Protein AF-A0A660VSU8-F1 (afdb_monomer_lite)

Sequence (80 aa):
AGIPPGACVDAGLVRRIWGISAPGGKDKGQRPACLCSPSRDIGAWDTCLHGCTYCYAVSSPERAAAAHARHDPASPVLIP

pLDDT: mean 93.05, std 4.29, range [72.94, 97.31]

Foldseek 3Di:
DDDDQDAPAAQVVCCVPPVDRDAAFADPPDD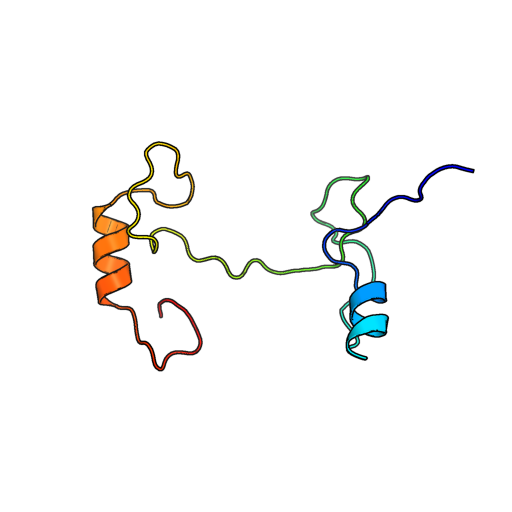PSHTHGD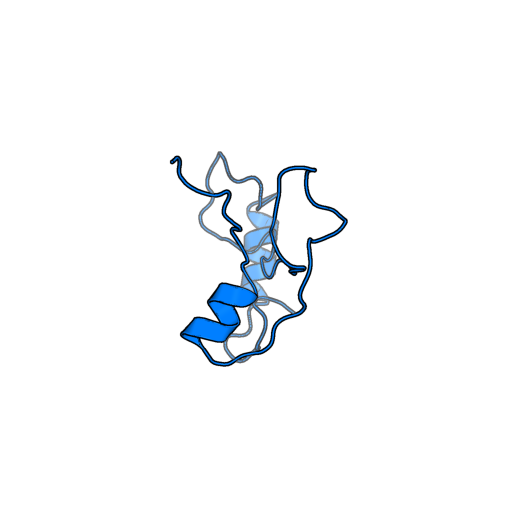DDDQDQALQDQPPDPPDPRRPDNVSNVVQVVQADPPDPHRHD

Structure (mmCIF, N/CA/C/O backbone):
data_AF-A0A660VSU8-F1
#
_entry.id   AF-A0A660VSU8-F1
#
loop_
_atom_site.group_PDB
_atom_site.id
_atom_site.type_symbol
_atom_site.label_atom_id
_atom_site.label_alt_id
_atom_site.label_comp_id
_atom_site.label_asym_id
_atom_site.label_entity_id
_atom_site.label_seq_id
_atom_site.pdbx_PDB_ins_code
_atom_site.Cartn_x
_atom_site.Cartn_y
_atom_site.Cartn_z
_atom_site.occupancy
_atom_site.B_iso_or_equiv
_atom_site.auth_seq_id
_atom_site.auth_comp_id
_atom_site.auth_asym_id
_atom_site.auth_atom_id
_atom_site.pdbx_PDB_model_num
ATOM 1 N N . ALA A 1 1 ? -26.485 16.259 14.777 1.00 75.81 1 ALA A N 1
ATOM 2 C CA . ALA A 1 1 ? -25.349 15.323 14.930 1.00 75.81 1 ALA A CA 1
ATOM 3 C C . ALA A 1 1 ? -24.652 15.179 13.576 1.00 75.81 1 ALA A C 1
ATOM 5 O O . ALA A 1 1 ? -25.351 15.232 12.572 1.00 75.81 1 ALA A O 1
ATOM 6 N N . GLY A 1 2 ? -23.317 15.093 13.538 1.00 90.75 2 GLY A N 1
ATOM 7 C CA . GLY A 1 2 ? -22.529 14.989 12.297 1.00 90.75 2 GLY A CA 1
ATOM 8 C C . GLY A 1 2 ? -22.264 13.543 11.858 1.00 90.75 2 GLY A C 1
ATOM 9 O O . GLY A 1 2 ? -22.696 12.603 12.521 1.00 90.75 2 GLY A O 1
ATOM 10 N N . ILE A 1 3 ? -21.542 13.371 10.748 1.00 89.62 3 ILE A N 1
ATOM 11 C CA . ILE A 1 3 ? -21.122 12.054 10.243 1.00 89.62 3 ILE A CA 1
ATOM 12 C C . ILE A 1 3 ? -19.978 11.525 11.128 1.00 89.62 3 ILE A C 1
ATOM 14 O O . ILE A 1 3 ? -19.003 12.254 11.336 1.00 89.62 3 ILE A O 1
ATOM 18 N N . PRO A 1 4 ? -20.066 10.293 11.663 1.00 88.38 4 PRO A N 1
ATOM 19 C CA . PRO A 1 4 ? -18.987 9.714 12.456 1.00 88.38 4 PRO A CA 1
ATOM 20 C C . PRO A 1 4 ? -17.747 9.429 11.587 1.00 88.38 4 PRO A C 1
ATOM 22 O O . PRO A 1 4 ? -17.877 9.199 10.383 1.00 88.38 4 PRO A O 1
ATOM 25 N N . PRO A 1 5 ? -16.537 9.412 12.171 1.00 91.00 5 PRO A N 1
ATOM 26 C CA . PRO A 1 5 ? -15.326 9.072 11.433 1.00 91.00 5 PRO A CA 1
ATOM 27 C C . PRO A 1 5 ? -15.394 7.635 10.896 1.00 91.00 5 PRO A C 1
ATOM 29 O O . PRO A 1 5 ? -15.832 6.720 11.591 1.00 91.00 5 PRO A O 1
ATOM 32 N N . GLY A 1 6 ? -14.946 7.444 9.654 1.00 91.38 6 GLY A N 1
ATOM 33 C CA . GLY A 1 6 ? -14.915 6.143 8.984 1.00 91.38 6 GLY A CA 1
ATOM 34 C C . GLY A 1 6 ? -13.523 5.508 8.942 1.00 91.38 6 GLY A C 1
ATOM 35 O O . GLY A 1 6 ? -12.504 6.161 9.177 1.00 91.38 6 GLY A O 1
ATOM 36 N N . ALA A 1 7 ? -13.489 4.226 8.583 1.00 93.88 7 ALA A N 1
ATOM 37 C CA . ALA A 1 7 ? -12.279 3.465 8.291 1.00 93.88 7 ALA A CA 1
ATOM 38 C C . ALA A 1 7 ? -12.337 2.937 6.850 1.00 93.88 7 ALA A C 1
ATOM 40 O O . ALA A 1 7 ? -13.372 2.435 6.422 1.00 93.88 7 ALA A O 1
ATOM 41 N N . CYS A 1 8 ? -11.230 3.024 6.103 1.00 93.88 8 CYS A N 1
ATOM 42 C CA . CYS A 1 8 ? -11.150 2.439 4.756 1.00 93.88 8 CYS A CA 1
ATOM 43 C C . CYS A 1 8 ? -11.109 0.903 4.810 1.00 93.88 8 CYS A C 1
ATOM 45 O O . CYS A 1 8 ? -11.692 0.240 3.961 1.00 93.88 8 CYS A O 1
ATOM 47 N N . VAL A 1 9 ? -10.433 0.349 5.823 1.00 93.94 9 VAL A N 1
ATOM 48 C CA . VAL A 1 9 ? -10.436 -1.083 6.147 1.00 93.94 9 VAL A CA 1
ATOM 49 C C . VAL A 1 9 ? -11.112 -1.244 7.505 1.00 93.94 9 VAL A C 1
ATOM 51 O O . VAL A 1 9 ? -10.494 -0.997 8.538 1.00 93.94 9 VAL A O 1
ATOM 54 N N . ASP A 1 10 ? -12.395 -1.594 7.503 1.00 94.69 10 ASP A N 1
ATOM 55 C CA . ASP A 1 10 ? -13.233 -1.676 8.705 1.00 94.69 10 ASP A CA 1
ATOM 56 C C . ASP A 1 10 ? -13.529 -3.144 9.054 1.00 94.69 10 ASP A C 1
ATOM 58 O O . ASP A 1 10 ? -14.365 -3.789 8.417 1.00 94.69 10 ASP A O 1
ATOM 62 N N . ALA A 1 11 ? -12.867 -3.682 10.087 1.00 94.81 11 ALA A N 1
ATOM 63 C CA . ALA A 1 11 ? -13.102 -5.052 10.555 1.00 94.81 11 ALA A CA 1
ATOM 64 C C . ALA A 1 11 ? -14.554 -5.302 11.009 1.00 94.81 11 ALA A C 1
ATOM 66 O O . ALA A 1 11 ? -15.074 -6.411 10.864 1.00 94.81 11 ALA A O 1
ATOM 67 N N . GLY A 1 12 ? -15.232 -4.278 11.535 1.00 94.19 12 GLY A N 1
ATOM 68 C CA . GLY A 1 12 ? -16.640 -4.355 11.905 1.00 94.19 12 GLY A CA 1
ATOM 69 C C . GLY A 1 12 ? -17.538 -4.466 10.677 1.00 94.19 12 GLY A C 1
ATOM 70 O O . GLY A 1 12 ? -18.460 -5.281 10.667 1.00 94.19 12 GLY A O 1
ATOM 71 N N . LEU A 1 13 ? -17.258 -3.692 9.627 1.00 94.75 13 LEU A N 1
ATOM 72 C CA . LEU A 1 13 ? -17.954 -3.802 8.345 1.00 94.75 13 LEU A CA 1
ATOM 73 C C . LEU A 1 13 ? -17.710 -5.167 7.695 1.00 94.75 13 LEU A C 1
ATOM 75 O O . LEU A 1 13 ? -18.672 -5.807 7.277 1.00 94.75 13 LEU A O 1
ATOM 79 N N . VAL A 1 14 ? -16.461 -5.645 7.686 1.00 95.12 14 VAL A N 1
ATOM 80 C CA . VAL A 1 14 ? -16.095 -6.969 7.157 1.00 95.12 14 VAL A CA 1
ATOM 81 C C . VAL A 1 14 ? -16.901 -8.073 7.842 1.00 95.12 14 VAL A C 1
ATOM 83 O O . VAL A 1 14 ? -17.503 -8.912 7.170 1.00 95.12 14 VAL A O 1
ATOM 86 N N . ARG A 1 15 ? -16.993 -8.032 9.177 1.00 95.94 15 ARG A N 1
ATOM 87 C CA . ARG A 1 15 ? -17.804 -8.978 9.949 1.00 95.94 15 ARG A CA 1
ATOM 88 C C . ARG A 1 15 ? -19.287 -8.888 9.609 1.00 95.94 15 ARG A C 1
ATOM 90 O O . ARG A 1 15 ? -19.937 -9.922 9.503 1.00 95.94 15 ARG A O 1
ATOM 97 N N . ARG A 1 16 ? -19.836 -7.679 9.459 1.00 96.25 16 ARG A N 1
ATOM 98 C CA . ARG A 1 16 ? -21.262 -7.491 9.142 1.00 96.25 16 ARG A CA 1
ATOM 99 C C . ARG A 1 16 ? -21.627 -8.008 7.752 1.00 96.25 16 ARG A C 1
ATOM 101 O O . ARG A 1 16 ? -22.690 -8.596 7.612 1.00 96.25 16 ARG A O 1
ATOM 108 N N . ILE A 1 17 ? -20.780 -7.769 6.751 1.00 97.31 17 ILE A N 1
ATOM 109 C CA . ILE A 1 17 ? -21.067 -8.139 5.358 1.00 97.31 17 ILE A CA 1
ATOM 110 C C . ILE A 1 17 ? -20.795 -9.625 5.115 1.00 97.31 17 ILE A C 1
ATOM 112 O O . ILE A 1 17 ? -21.622 -10.303 4.515 1.00 97.31 17 ILE A O 1
ATOM 116 N N . TRP A 1 18 ? -19.650 -10.134 5.574 1.00 96.69 18 TRP A N 1
ATOM 117 C CA . TRP A 1 18 ? -19.176 -11.472 5.202 1.00 96.69 18 TRP A CA 1
ATOM 118 C C . TRP A 1 18 ? -19.165 -12.483 6.352 1.00 96.69 18 TRP A C 1
ATOM 120 O O . TRP A 1 18 ? -18.830 -13.641 6.134 1.00 96.69 18 TRP A O 1
ATOM 130 N N . GLY A 1 19 ? -19.475 -12.078 7.587 1.00 96.62 19 GLY A N 1
ATOM 131 C CA . GLY A 1 19 ? -19.369 -12.960 8.758 1.00 96.62 19 GLY A CA 1
ATOM 132 C C . GLY A 1 19 ? -17.928 -13.314 9.146 1.00 96.62 19 GLY A C 1
ATOM 133 O O . GLY A 1 19 ? -17.714 -14.136 10.034 1.00 96.62 19 GLY A O 1
ATOM 134 N N . ILE A 1 20 ? -16.931 -12.692 8.510 1.00 94.94 20 ILE A N 1
ATOM 135 C CA . ILE A 1 20 ? -15.510 -12.967 8.735 1.00 94.94 20 ILE A CA 1
ATOM 136 C C . ILE A 1 20 ? -15.004 -12.133 9.912 1.00 94.94 20 ILE A C 1
ATOM 138 O O . ILE A 1 20 ? -15.206 -10.919 9.969 1.00 94.94 20 ILE A O 1
ATOM 142 N N . SER A 1 21 ? -14.299 -12.774 10.843 1.00 93.19 21 SER A N 1
ATOM 143 C CA . SER A 1 21 ? -13.599 -12.066 11.914 1.00 93.19 21 SER A CA 1
ATOM 144 C C . SER A 1 21 ? -12.216 -11.628 11.436 1.00 93.19 21 SER A C 1
ATOM 146 O O . SER A 1 21 ? -11.297 -12.439 11.361 1.00 93.19 21 SER A O 1
ATOM 148 N N . ALA A 1 22 ? -12.062 -10.341 11.127 1.00 87.75 22 ALA A N 1
ATOM 149 C CA . ALA A 1 22 ? -10.763 -9.732 10.848 1.00 87.75 22 ALA A CA 1
ATOM 150 C C . ALA A 1 22 ? -10.080 -9.252 12.148 1.00 87.75 22 ALA A C 1
ATOM 152 O O . ALA A 1 22 ? -10.769 -9.024 13.150 1.00 87.75 22 ALA A O 1
ATOM 153 N N . PRO A 1 23 ? -8.744 -9.069 12.156 1.00 85.25 23 PRO A N 1
ATOM 154 C CA . PRO A 1 23 ? -8.045 -8.431 13.266 1.00 85.25 23 PRO A CA 1
ATOM 155 C C . PRO A 1 23 ? -8.675 -7.075 13.603 1.00 85.25 23 PRO A C 1
ATOM 157 O O . PRO A 1 23 ? -8.805 -6.205 12.744 1.00 85.25 23 PRO A O 1
ATOM 160 N N . GLY A 1 24 ? -9.099 -6.913 14.855 1.00 83.25 24 GLY A N 1
ATOM 161 C CA . GLY A 1 24 ? -9.690 -5.671 15.342 1.00 83.25 24 GLY A CA 1
ATOM 162 C C . GLY A 1 24 ? -8.646 -4.627 15.746 1.00 83.25 24 GLY A C 1
ATOM 163 O O . GLY A 1 24 ? -7.444 -4.887 15.775 1.00 83.25 24 GLY A O 1
ATOM 164 N N . GLY A 1 25 ? -9.133 -3.446 16.125 1.00 88.00 25 GLY A N 1
ATOM 165 C CA . GLY A 1 25 ? -8.298 -2.331 16.576 1.00 88.00 25 GLY A CA 1
ATOM 166 C C . GLY A 1 25 ? -7.722 -1.496 15.431 1.00 88.00 25 GLY A C 1
ATOM 167 O O . GLY A 1 25 ? -7.886 -1.824 14.260 1.00 88.00 25 GLY A O 1
ATOM 168 N N . LYS A 1 26 ? -7.074 -0.383 15.789 1.00 93.50 26 LYS A N 1
ATOM 169 C CA . LYS A 1 26 ? -6.408 0.530 14.852 1.00 93.50 26 LYS A CA 1
ATOM 170 C C . LYS A 1 26 ? -5.028 -0.016 14.477 1.00 93.50 26 LYS A C 1
ATOM 172 O O . LYS A 1 26 ? -4.254 -0.398 15.356 1.00 93.50 26 LYS A O 1
ATOM 177 N N . ASP A 1 27 ? -4.680 0.047 13.196 1.00 95.56 27 ASP A N 1
ATOM 178 C CA . ASP A 1 27 ? -3.314 -0.191 12.736 1.00 95.56 27 ASP A CA 1
ATOM 179 C C . ASP A 1 27 ? -2.339 0.842 13.341 1.00 95.56 27 ASP A C 1
ATOM 181 O O . ASP A 1 27 ? -2.503 2.067 13.220 1.00 95.56 27 ASP A O 1
ATOM 185 N N . LYS A 1 28 ? -1.309 0.332 14.023 1.00 93.69 28 LYS A N 1
ATOM 186 C CA . LYS A 1 28 ? -0.330 1.128 14.771 1.00 93.69 28 LYS A CA 1
ATOM 187 C C . LYS A 1 28 ? 0.468 2.067 13.865 1.00 93.69 28 LYS A C 1
ATOM 189 O O . LYS A 1 28 ? 0.814 3.152 14.319 1.00 93.69 28 LYS A O 1
ATOM 194 N N . GLY A 1 29 ? 0.710 1.689 12.606 1.00 93.56 29 GLY A N 1
ATOM 195 C CA . GLY A 1 29 ? 1.478 2.497 11.652 1.00 93.56 29 GLY A CA 1
ATOM 196 C C . GLY A 1 29 ? 0.697 3.658 11.029 1.00 93.56 29 GLY A C 1
ATOM 197 O O . GLY A 1 29 ? 1.285 4.524 10.388 1.00 93.56 29 GLY A O 1
ATOM 198 N N . GLN A 1 30 ? -0.627 3.698 11.203 1.00 94.50 30 GLN A N 1
ATO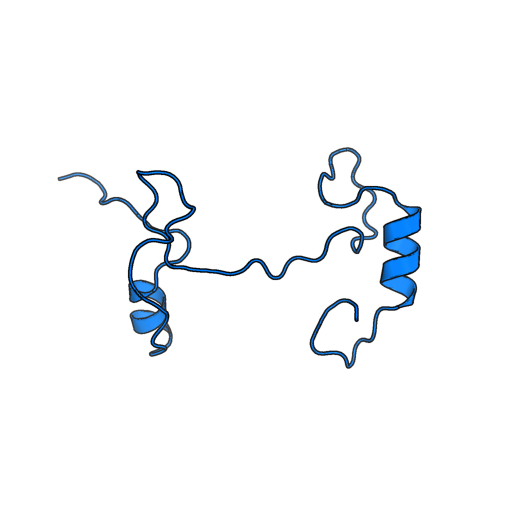M 199 C CA . GLN A 1 30 ? -1.478 4.686 10.540 1.00 94.50 30 GLN A CA 1
ATOM 200 C C . GLN A 1 30 ? -1.565 6.015 11.295 1.00 94.50 30 GLN A C 1
ATOM 202 O O . GLN A 1 30 ? -1.459 6.061 12.525 1.00 94.50 30 GLN A 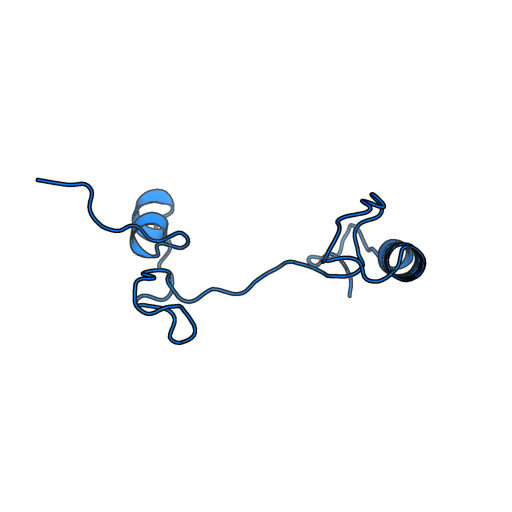O 1
ATOM 207 N N . ARG A 1 31 ? -1.858 7.092 10.549 1.00 95.00 31 ARG A N 1
ATOM 208 C CA . ARG A 1 31 ? -2.055 8.460 11.071 1.00 95.00 31 ARG A CA 1
ATOM 209 C C . ARG A 1 31 ? -2.999 8.500 12.292 1.00 95.00 31 ARG A C 1
ATOM 211 O O . ARG A 1 31 ? -3.915 7.678 12.360 1.00 95.00 31 ARG A O 1
ATOM 218 N N . PRO A 1 32 ? -2.851 9.469 13.219 1.00 94.38 32 PRO A N 1
ATOM 219 C CA . PRO A 1 32 ? -3.611 9.496 14.475 1.00 94.38 32 PRO A CA 1
ATOM 220 C C . PRO A 1 32 ? -5.133 9.420 14.304 1.00 94.38 32 PRO A C 1
ATOM 222 O O . PRO A 1 32 ? -5.793 8.685 15.028 1.00 94.38 32 PRO A O 1
ATOM 225 N N . ALA A 1 33 ? -5.676 10.121 13.305 1.00 93.44 33 ALA A N 1
ATOM 226 C CA . ALA A 1 33 ? -7.110 10.143 13.013 1.00 93.44 33 ALA A CA 1
ATOM 227 C C . ALA A 1 33 ? -7.607 8.949 12.167 1.00 93.44 33 ALA A C 1
ATOM 229 O O . ALA A 1 33 ? -8.790 8.875 11.851 1.00 93.44 33 ALA A O 1
ATOM 230 N N . CYS A 1 34 ? -6.724 8.043 11.734 1.00 94.88 34 CYS A N 1
ATOM 231 C CA . CYS A 1 34 ? -7.123 6.867 10.964 1.00 94.88 34 CYS A CA 1
ATOM 232 C C . CYS A 1 34 ? -7.680 5.786 11.884 1.00 94.88 34 CYS A C 1
ATOM 234 O O . CYS A 1 34 ? -7.102 5.495 12.930 1.00 94.88 34 CYS A O 1
ATOM 236 N N . LEU A 1 35 ? -8.767 5.160 11.440 1.00 94.38 35 LEU A N 1
ATOM 237 C CA . LEU A 1 35 ? -9.450 4.087 12.156 1.00 94.38 35 LEU A CA 1
ATOM 238 C C . LEU A 1 35 ? -9.333 2.728 11.449 1.00 94.38 35 LEU A C 1
ATOM 240 O O . LEU A 1 35 ? -9.984 1.775 11.863 1.00 94.38 35 LEU A O 1
ATOM 244 N N . CYS A 1 36 ? -8.525 2.630 10.386 1.00 95.50 36 CYS A N 1
ATOM 245 C CA . CYS A 1 36 ? -8.338 1.380 9.653 1.00 95.50 36 CYS A CA 1
ATOM 246 C C . CYS A 1 36 ? -7.770 0.279 10.549 1.00 95.50 36 CYS A C 1
ATOM 248 O O . CYS A 1 36 ? -6.831 0.503 11.320 1.00 95.50 36 CYS A O 1
ATOM 250 N N . SER A 1 37 ? -8.316 -0.919 10.381 1.00 95.62 37 SER A N 1
ATOM 251 C CA . SER A 1 37 ? -7.769 -2.149 10.935 1.00 95.62 37 SER A CA 1
ATOM 252 C C . SER A 1 37 ? -6.441 -2.530 10.271 1.00 95.62 37 SER A C 1
ATOM 254 O O . SER A 1 37 ? -6.173 -2.085 9.147 1.00 95.62 37 SER A O 1
ATOM 256 N N . PRO A 1 38 ? -5.600 -3.343 10.943 1.00 95.00 38 PRO A N 1
ATOM 257 C CA . PRO A 1 38 ? -4.374 -3.862 10.349 1.00 95.00 38 PRO A CA 1
ATOM 258 C C . PRO A 1 38 ? -4.651 -4.521 9.001 1.00 95.00 38 PRO A C 1
ATOM 260 O O . PRO A 1 38 ? -5.567 -5.333 8.866 1.00 95.00 38 PRO A O 1
ATOM 263 N N . SER A 1 39 ? -3.853 -4.166 8.003 1.00 91.94 39 SER A N 1
ATOM 264 C CA . SER A 1 39 ? -3.973 -4.697 6.648 1.00 91.94 39 SER A CA 1
ATOM 265 C C . SER A 1 39 ? -2.599 -4.815 6.006 1.00 91.94 39 SER A C 1
ATOM 267 O O . SER A 1 39 ? -1.613 -4.270 6.502 1.00 91.94 39 SER A O 1
ATOM 269 N N . ARG A 1 40 ? -2.530 -5.572 4.913 1.00 89.31 40 ARG A N 1
ATOM 270 C CA . ARG A 1 40 ? -1.318 -5.735 4.120 1.00 89.31 40 ARG A CA 1
ATOM 271 C C . ARG A 1 40 ? -1.649 -5.430 2.671 1.00 89.31 40 ARG A C 1
ATOM 273 O O . ARG A 1 40 ? -2.650 -5.922 2.159 1.00 89.31 40 ARG A O 1
ATOM 280 N N . ASP A 1 41 ? -0.817 -4.605 2.051 1.00 87.31 41 ASP A N 1
ATOM 281 C CA . ASP A 1 41 ? -0.915 -4.332 0.624 1.00 87.31 41 ASP A CA 1
ATOM 282 C C . ASP A 1 41 ? -0.597 -5.606 -0.174 1.00 87.31 41 ASP A C 1
ATOM 284 O O . ASP A 1 41 ? 0.314 -6.358 0.185 1.00 87.31 41 ASP A O 1
ATOM 288 N N . ILE A 1 42 ? -1.385 -5.856 -1.219 1.00 87.44 42 ILE A N 1
ATOM 289 C CA . ILE A 1 42 ? -1.220 -6.991 -2.143 1.00 87.44 42 ILE A CA 1
ATOM 290 C C . ILE A 1 42 ? -0.754 -6.533 -3.531 1.00 87.44 42 ILE A C 1
ATOM 292 O O . ILE A 1 42 ? -0.743 -7.324 -4.473 1.00 87.44 42 ILE A O 1
ATOM 296 N N . GLY A 1 43 ? -0.418 -5.250 -3.681 1.00 86.88 43 GLY A N 1
ATOM 297 C CA . GLY A 1 43 ? 0.097 -4.694 -4.918 1.00 86.88 43 GLY A CA 1
ATOM 298 C C . GLY A 1 43 ? 1.494 -5.224 -5.229 1.00 86.88 43 GLY A C 1
ATOM 299 O O . GLY A 1 43 ? 2.293 -5.523 -4.341 1.00 86.88 43 GLY A O 1
ATOM 300 N N . ALA A 1 44 ? 1.802 -5.313 -6.520 1.00 90.81 44 ALA A N 1
ATOM 301 C CA . ALA A 1 44 ? 3.117 -5.696 -7.011 1.00 90.81 44 ALA A CA 1
ATOM 302 C C . ALA A 1 44 ? 3.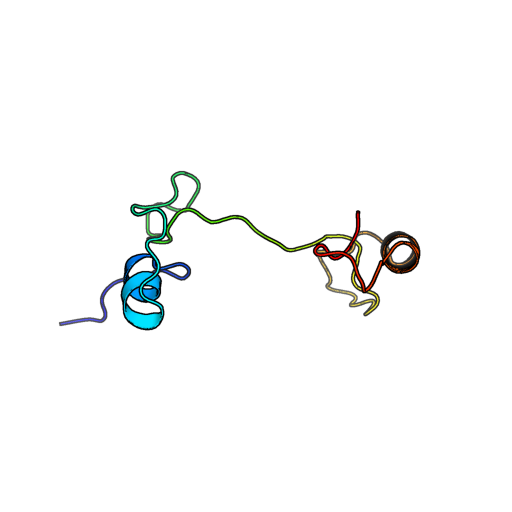675 -4.581 -7.901 1.00 90.81 44 ALA A C 1
ATOM 304 O O . ALA A 1 44 ? 3.090 -4.221 -8.926 1.00 90.81 44 ALA A O 1
ATOM 305 N N . TRP A 1 45 ? 4.812 -4.034 -7.489 1.00 93.81 45 TRP A N 1
ATOM 306 C CA . TRP A 1 45 ? 5.523 -2.979 -8.206 1.00 93.81 45 TRP A CA 1
ATOM 307 C C . TRP A 1 45 ? 6.204 -3.535 -9.452 1.00 93.81 45 TRP A C 1
ATOM 309 O O . TRP A 1 45 ? 6.515 -4.721 -9.505 1.00 93.81 45 TRP A O 1
ATOM 319 N N . ASP A 1 46 ? 6.462 -2.674 -10.437 1.00 95.81 46 ASP A N 1
ATOM 320 C CA . ASP A 1 46 ? 7.133 -3.049 -11.686 1.00 95.81 46 ASP A CA 1
ATOM 321 C C . ASP A 1 46 ? 6.450 -4.218 -12.416 1.00 95.81 46 ASP A C 1
ATOM 323 O O . ASP A 1 46 ? 7.126 -5.077 -12.965 1.00 95.81 46 ASP A O 1
ATOM 327 N N . THR A 1 47 ? 5.116 -4.291 -12.406 1.00 95.31 47 THR A N 1
ATOM 328 C CA . THR A 1 47 ? 4.364 -5.385 -13.064 1.00 95.31 47 THR A CA 1
ATOM 329 C C . THR A 1 47 ? 3.388 -4.906 -14.137 1.00 95.31 47 THR A C 1
ATOM 331 O O . THR A 1 47 ? 2.951 -5.685 -14.981 1.00 95.31 47 THR A O 1
ATOM 334 N N . CYS A 1 48 ? 3.042 -3.616 -14.134 1.00 94.25 48 CYS A N 1
ATOM 335 C CA . CYS A 1 48 ? 2.049 -3.051 -15.039 1.00 94.25 48 CYS A CA 1
ATOM 336 C C . CYS A 1 48 ? 2.677 -2.574 -16.358 1.00 94.25 48 CYS A C 1
ATOM 338 O O . CYS A 1 48 ? 3.579 -1.741 -16.356 1.00 94.25 48 CYS A O 1
ATOM 340 N N . LEU A 1 49 ? 2.138 -3.037 -17.490 1.00 96.12 49 LEU A N 1
ATOM 341 C CA . LEU A 1 49 ? 2.625 -2.701 -18.837 1.00 96.12 49 LEU A CA 1
ATOM 342 C C . LEU A 1 49 ? 2.039 -1.408 -19.436 1.00 96.12 49 LEU A C 1
ATOM 344 O O . LEU A 1 49 ? 2.349 -1.073 -20.574 1.00 96.12 49 LEU A O 1
ATOM 348 N N . HIS A 1 50 ? 1.187 -0.675 -18.712 1.00 96.12 50 HIS A N 1
ATOM 349 C CA . HIS A 1 50 ? 0.460 0.471 -19.284 1.00 96.12 50 HIS A CA 1
ATOM 350 C C . HIS A 1 50 ? 1.341 1.675 -19.659 1.00 96.12 50 HIS A C 1
ATOM 352 O O . HIS A 1 50 ? 0.914 2.502 -20.459 1.00 96.12 50 HIS A O 1
ATOM 358 N N . GLY A 1 51 ? 2.537 1.815 -19.077 1.00 95.12 51 GLY A N 1
ATOM 359 C CA . GLY A 1 51 ? 3.475 2.881 -19.455 1.00 95.12 51 GLY A CA 1
ATOM 360 C C . GLY A 1 51 ? 3.016 4.307 -19.117 1.00 95.12 51 GLY A C 1
ATOM 361 O O . GLY A 1 51 ? 3.396 5.253 -19.805 1.00 95.12 51 GLY A O 1
ATOM 362 N N . CYS A 1 52 ? 2.194 4.492 -18.078 1.00 96.88 52 CYS A N 1
ATOM 363 C CA . CYS A 1 52 ? 1.731 5.822 -17.677 1.00 96.88 52 CYS A CA 1
ATOM 364 C C . CYS A 1 52 ? 2.909 6.716 -17.248 1.00 96.88 52 CYS A C 1
ATOM 366 O O . CYS A 1 52 ? 3.669 6.352 -16.352 1.00 96.88 52 CYS A O 1
ATOM 368 N N . THR A 1 53 ? 2.997 7.930 -17.799 1.00 95.44 53 THR A N 1
ATOM 369 C CA . THR A 1 53 ? 4.063 8.909 -17.491 1.00 95.44 53 THR A CA 1
ATOM 370 C C . THR A 1 53 ? 4.065 9.393 -16.040 1.00 95.44 53 THR A C 1
ATOM 372 O O . THR A 1 53 ? 5.070 9.898 -15.553 1.00 95.44 53 THR A O 1
ATOM 375 N N . TYR A 1 54 ? 2.941 9.231 -15.344 1.00 95.06 54 TYR A N 1
ATOM 376 C CA . TYR A 1 54 ? 2.746 9.587 -13.939 1.00 95.06 54 TYR A CA 1
ATOM 377 C C . TYR A 1 54 ? 2.795 8.369 -13.002 1.00 95.06 54 TYR A C 1
ATOM 379 O O . TYR A 1 54 ? 2.439 8.483 -11.828 1.00 95.06 54 TYR A O 1
ATOM 387 N N . CYS A 1 55 ? 3.152 7.180 -13.505 1.00 95.44 55 CYS A N 1
ATOM 388 C CA . CYS A 1 55 ? 3.153 5.978 -12.682 1.00 95.44 55 CYS A CA 1
ATOM 389 C C . CYS A 1 55 ? 4.239 6.068 -11.609 1.00 95.44 55 CYS A C 1
ATOM 391 O O . CYS A 1 55 ? 5.419 6.164 -11.924 1.00 95.44 55 CYS A O 1
ATOM 393 N N . TYR A 1 56 ? 3.842 5.972 -10.341 1.00 95.00 56 TYR A N 1
ATOM 394 C CA . TYR A 1 56 ? 4.802 5.838 -9.248 1.00 95.00 56 TYR A CA 1
ATOM 395 C C . TYR A 1 56 ? 5.201 4.376 -9.002 1.00 95.00 56 TYR A C 1
ATOM 397 O O . TYR A 1 56 ? 6.243 4.129 -8.413 1.00 95.00 56 TYR A O 1
ATOM 405 N N . ALA A 1 57 ? 4.368 3.413 -9.418 1.00 96.19 57 ALA A N 1
ATOM 406 C CA . ALA A 1 57 ? 4.510 1.996 -9.077 1.00 96.19 57 ALA A CA 1
ATOM 407 C C . ALA A 1 57 ? 5.378 1.194 -10.065 1.00 96.19 57 ALA A C 1
ATOM 409 O O . ALA A 1 57 ? 5.702 0.036 -9.800 1.00 96.19 57 ALA A O 1
ATOM 410 N N . VAL A 1 58 ? 5.732 1.790 -11.207 1.00 97.06 58 VAL A N 1
ATOM 411 C CA . VAL A 1 58 ? 6.617 1.207 -12.220 1.00 97.06 58 VAL A CA 1
ATOM 412 C C . VAL A 1 58 ? 7.828 2.117 -12.360 1.00 97.06 58 VAL A C 1
ATOM 414 O O . VAL A 1 58 ? 7.727 3.230 -12.866 1.00 97.06 58 VAL A O 1
ATOM 417 N N . SER A 1 59 ? 8.971 1.631 -11.895 1.00 95.62 59 SER A N 1
ATOM 418 C CA . SER A 1 59 ? 10.253 2.332 -11.931 1.00 95.62 59 SER A CA 1
ATOM 419 C C . SER A 1 59 ? 10.872 2.365 -13.330 1.00 95.62 59 SER A C 1
ATOM 421 O O . SER A 1 59 ? 11.569 3.322 -13.658 1.00 95.62 59 SER A O 1
ATOM 423 N N . SER A 1 60 ? 10.613 1.350 -14.166 1.00 96.12 60 SER A N 1
ATOM 424 C CA . SER A 1 60 ? 10.982 1.363 -15.585 1.00 96.12 60 SER A CA 1
ATOM 425 C C . SER A 1 60 ? 10.102 0.420 -16.428 1.00 96.12 60 SER A C 1
ATOM 427 O O . SER A 1 60 ? 9.682 -0.635 -15.932 1.00 96.12 60 SER A O 1
ATOM 429 N N . PRO A 1 61 ? 9.830 0.750 -17.707 1.00 96.31 61 PRO A N 1
ATOM 430 C CA . PRO A 1 61 ? 9.091 -0.128 -18.618 1.00 96.31 61 PRO A CA 1
ATOM 431 C C . PRO A 1 61 ? 9.748 -1.501 -18.817 1.00 96.31 61 PRO A C 1
ATOM 433 O O . PRO A 1 61 ? 9.060 -2.513 -18.931 1.00 96.31 61 PRO A O 1
ATOM 436 N N . GLU A 1 62 ? 11.079 -1.559 -18.820 1.00 97.31 62 GLU A N 1
ATOM 437 C CA . GLU A 1 62 ? 11.847 -2.791 -19.027 1.00 97.31 62 GLU A CA 1
ATOM 438 C C . GLU A 1 62 ? 11.659 -3.760 -17.859 1.00 97.31 62 GLU A C 1
ATOM 440 O O . GLU A 1 62 ? 11.506 -4.964 -18.067 1.00 97.31 62 GLU A O 1
ATOM 445 N N . ARG A 1 63 ? 11.621 -3.238 -16.626 1.00 96.12 63 ARG A N 1
ATOM 446 C CA . ARG A 1 63 ? 11.339 -4.044 -15.434 1.00 96.12 63 ARG A CA 1
ATOM 447 C C . ARG A 1 63 ? 9.926 -4.605 -15.483 1.00 96.12 63 ARG A C 1
ATOM 449 O O . ARG A 1 63 ? 9.767 -5.801 -15.262 1.00 96.12 63 ARG A O 1
ATOM 456 N N . ALA A 1 64 ? 8.942 -3.788 -15.865 1.00 96.75 64 ALA A N 1
ATOM 457 C CA . ALA A 1 64 ? 7.571 -4.249 -16.072 1.00 96.75 64 ALA A CA 1
ATOM 458 C C . ALA A 1 64 ? 7.473 -5.359 -17.125 1.00 96.75 64 ALA A C 1
ATOM 460 O O . ALA A 1 64 ? 6.824 -6.376 -16.884 1.00 96.75 64 ALA A O 1
ATOM 461 N N . ALA A 1 65 ? 8.169 -5.215 -18.255 1.00 96.69 65 ALA A N 1
ATOM 462 C CA . ALA A 1 65 ? 8.216 -6.239 -19.295 1.00 96.69 65 ALA A CA 1
ATOM 463 C C . ALA A 1 65 ? 8.865 -7.546 -18.804 1.00 96.69 65 ALA A C 1
ATOM 465 O O . ALA A 1 65 ? 8.318 -8.628 -19.023 1.00 96.69 65 ALA A O 1
ATOM 466 N N . ALA A 1 66 ? 9.997 -7.458 -18.098 1.00 96.00 66 ALA A N 1
ATOM 467 C CA . ALA A 1 66 ? 10.688 -8.622 -17.545 1.00 96.00 66 ALA A CA 1
ATOM 468 C C . ALA A 1 66 ? 9.854 -9.342 -16.474 1.00 96.00 66 ALA A C 1
ATOM 470 O O . ALA A 1 66 ? 9.834 -10.570 -16.412 1.00 96.00 66 ALA A O 1
ATOM 471 N N . ALA A 1 67 ? 9.148 -8.581 -15.640 1.00 95.75 67 ALA A N 1
ATOM 472 C CA . ALA A 1 67 ? 8.273 -9.113 -14.610 1.00 95.75 67 ALA A C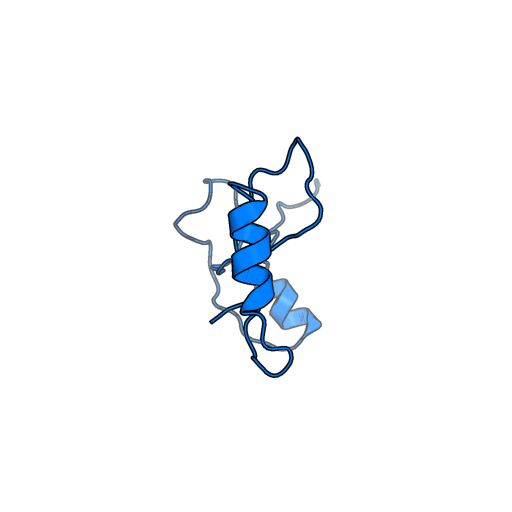A 1
ATOM 473 C C . ALA A 1 67 ? 7.045 -9.796 -15.241 1.00 95.75 67 ALA A C 1
ATOM 475 O O . ALA A 1 67 ? 6.740 -10.940 -14.910 1.00 95.75 67 ALA A O 1
ATOM 476 N N . HIS A 1 68 ? 6.409 -9.157 -16.227 1.00 95.00 68 HIS A N 1
ATOM 477 C CA . HIS A 1 68 ? 5.304 -9.744 -16.984 1.00 95.00 68 HIS A CA 1
ATOM 478 C C . HIS A 1 68 ? 5.701 -11.048 -17.693 1.00 95.00 68 HIS A C 1
ATOM 480 O O . HIS A 1 68 ? 4.927 -11.998 -17.702 1.00 95.00 68 HIS A O 1
ATOM 486 N N . ALA A 1 69 ? 6.922 -11.146 -18.230 1.00 95.25 69 ALA A N 1
ATOM 487 C CA . ALA A 1 69 ? 7.417 -12.382 -18.844 1.00 95.25 69 ALA A CA 1
ATOM 488 C C . ALA A 1 69 ? 7.530 -13.564 -17.857 1.00 95.25 69 ALA A C 1
ATOM 490 O O . ALA A 1 69 ? 7.565 -14.715 -18.284 1.00 95.25 69 ALA A O 1
ATOM 491 N N . ARG A 1 70 ? 7.584 -13.290 -16.547 1.00 94.25 70 ARG A N 1
ATOM 492 C CA . ARG A 1 70 ? 7.595 -14.294 -15.470 1.00 94.25 70 ARG A CA 1
ATOM 493 C C . ARG A 1 70 ? 6.201 -14.585 -14.905 1.00 94.25 70 ARG A C 1
ATOM 495 O O . ARG A 1 70 ? 6.099 -15.381 -13.974 1.00 94.25 70 ARG A O 1
ATOM 502 N N . HIS A 1 71 ? 5.158 -13.917 -15.400 1.00 93.12 71 HIS A N 1
ATOM 503 C CA . HIS A 1 71 ? 3.795 -14.133 -14.931 1.00 93.12 71 HIS A CA 1
ATOM 504 C C . HIS A 1 71 ? 3.353 -15.569 -15.230 1.00 93.12 71 HIS A C 1
ATOM 506 O O . HIS A 1 71 ? 3.445 -16.036 -16.365 1.00 93.12 71 HIS A O 1
ATOM 512 N N . ASP A 1 72 ? 2.843 -16.243 -14.204 1.00 93.12 72 ASP A N 1
ATOM 513 C CA . ASP A 1 72 ? 2.191 -17.540 -14.323 1.00 93.12 72 ASP A CA 1
ATOM 514 C C . ASP A 1 72 ? 0.691 -17.364 -14.035 1.00 93.12 72 ASP A C 1
ATOM 516 O O . ASP A 1 72 ? 0.324 -17.088 -12.890 1.00 93.12 72 ASP A O 1
ATOM 520 N N . PRO A 1 73 ? -0.195 -17.530 -15.032 1.00 92.12 73 PRO A N 1
ATOM 521 C CA . PRO A 1 73 ? -1.639 -17.430 -14.831 1.00 92.12 73 PRO A CA 1
ATOM 522 C C . PRO A 1 73 ? -2.216 -18.459 -13.848 1.00 92.12 73 PRO A C 1
ATOM 524 O O . PRO A 1 73 ? -3.317 -18.255 -13.338 1.00 92.12 73 PRO A O 1
ATOM 527 N N . ALA A 1 74 ? -1.514 -19.569 -13.594 1.00 94.75 74 ALA A N 1
ATOM 528 C CA . ALA A 1 74 ? -1.919 -20.573 -12.612 1.00 94.75 74 ALA A CA 1
ATOM 529 C C . ALA A 1 74 ? -1.413 -20.260 -11.190 1.00 94.75 74 ALA A C 1
ATOM 531 O O . ALA A 1 74 ? -1.837 -20.908 -10.229 1.00 94.75 74 ALA A O 1
ATOM 532 N N . SER A 1 75 ? -0.524 -19.274 -11.036 1.00 92.56 75 SER A N 1
ATOM 533 C CA . SER A 1 75 ? 0.003 -18.860 -9.737 1.00 92.56 75 SER A CA 1
ATOM 534 C C . SER A 1 75 ? -1.044 -18.072 -8.932 1.00 92.56 75 SER A C 1
ATOM 536 O O . SER A 1 75 ? -1.764 -17.239 -9.484 1.00 92.56 75 SER A O 1
ATOM 538 N N . PRO A 1 76 ? -1.108 -18.258 -7.598 1.00 90.88 76 PRO A N 1
ATOM 539 C CA . PRO A 1 76 ? -1.986 -17.476 -6.726 1.00 90.88 76 PRO A CA 1
ATOM 540 C C . PRO A 1 76 ? -1.489 -16.038 -6.494 1.00 90.88 76 PRO A C 1
ATOM 542 O O . PRO A 1 76 ? -2.188 -15.235 -5.875 1.00 90.88 76 PRO A O 1
ATOM 545 N N . VAL A 1 77 ? -0.273 -15.715 -6.941 1.00 89.50 77 VAL A N 1
ATOM 546 C CA . VAL A 1 77 ? 0.332 -14.380 -6.867 1.00 89.50 77 VAL A CA 1
ATOM 547 C C . VAL A 1 77 ? 0.734 -13.907 -8.257 1.00 89.50 77 VAL A C 1
ATOM 549 O O . VAL A 1 77 ? 1.088 -14.718 -9.112 1.00 89.50 77 VAL A O 1
ATOM 552 N N . LEU A 1 78 ? 0.711 -12.588 -8.474 1.00 88.38 78 LEU A N 1
ATOM 553 C CA . LEU A 1 78 ? 0.940 -12.000 -9.795 1.00 88.38 78 LEU A CA 1
ATOM 554 C C . LEU A 1 78 ? 2.310 -12.378 -10.376 1.00 88.38 78 LEU A C 1
ATOM 556 O O . LEU A 1 78 ? 2.401 -12.674 -11.564 1.00 88.38 78 LEU A O 1
ATOM 560 N N . ILE A 1 79 ? 3.361 -12.374 -9.551 1.00 87.88 79 ILE A N 1
ATOM 561 C CA . ILE A 1 79 ? 4.725 -12.748 -9.941 1.00 87.88 79 ILE A CA 1
ATOM 562 C C . ILE A 1 79 ? 5.387 -13.498 -8.773 1.00 87.88 79 ILE A C 1
ATOM 564 O O . ILE A 1 79 ? 5.242 -13.033 -7.638 1.00 87.88 79 ILE A O 1
ATOM 568 N N . PRO A 1 80 ? 6.094 -14.617 -9.025 1.00 72.94 80 PRO A N 1
ATOM 569 C CA . PRO A 1 80 ? 6.847 -15.354 -8.006 1.00 72.94 80 PRO A CA 1
ATOM 570 C C . PRO A 1 80 ? 8.064 -14.610 -7.440 1.00 72.94 80 PRO A C 1
ATOM 572 O O . PRO A 1 80 ? 8.692 -13.806 -8.178 1.00 72.94 80 PRO A O 1
#

Secondary structure (DSSP, 8-state):
--PPPP-SS-HHHHHHHH------S--TTS-TT--PPP------TT---S--TT-SS-S-HHHHHHHHTT--TTSSSS--

Radius of gyration: 17.81 Å; chains: 1; bounding box: 37×36×36 Å